Protein AF-A0A1M7HW39-F1 (afdb_monomer_lite)

Structure (mmCIF, N/CA/C/O backbone):
data_AF-A0A1M7HW39-F1
#
_entry.id   AF-A0A1M7HW39-F1
#
loop_
_atom_site.group_PDB
_atom_site.id
_atom_site.type_symbol
_atom_site.label_atom_id
_atom_site.label_alt_id
_atom_site.label_comp_id
_atom_site.label_asym_id
_atom_site.label_entity_id
_atom_site.label_seq_id
_atom_site.pdbx_PDB_ins_code
_atom_site.Cartn_x
_atom_site.Cartn_y
_atom_site.Cartn_z
_atom_site.occupancy
_atom_site.B_iso_or_equiv
_atom_site.auth_seq_id
_atom_site.auth_comp_id
_atom_site.auth_asym_id
_atom_site.auth_atom_id
_atom_site.pdbx_PDB_model_num
ATOM 1 N N . MET A 1 1 ? -8.829 18.997 8.892 1.00 49.97 1 MET A N 1
ATOM 2 C CA . MET A 1 1 ? -9.218 17.692 8.303 1.00 49.97 1 MET A CA 1
ATOM 3 C C . MET A 1 1 ? -9.943 16.889 9.372 1.00 49.97 1 MET A C 1
ATOM 5 O O . MET A 1 1 ? -9.416 16.807 10.474 1.00 49.97 1 MET A O 1
ATOM 9 N N . ASN A 1 2 ? -11.124 16.327 9.093 1.00 53.69 2 ASN A N 1
ATOM 10 C CA . ASN A 1 2 ? -11.825 15.474 10.061 1.00 53.69 2 ASN A CA 1
ATOM 11 C C . ASN A 1 2 ? -10.975 14.226 10.332 1.00 53.69 2 ASN A C 1
ATOM 13 O O . ASN A 1 2 ? -10.872 13.339 9.486 1.00 53.69 2 ASN A O 1
ATOM 17 N N . THR A 1 3 ? -10.356 14.163 11.511 1.00 63.69 3 THR A N 1
ATOM 18 C CA . THR A 1 3 ? -9.536 13.029 11.971 1.00 63.69 3 THR A CA 1
ATOM 19 C C . THR A 1 3 ? -10.312 11.710 11.944 1.00 63.69 3 THR A C 1
ATOM 21 O O . THR A 1 3 ? -9.720 10.645 11.777 1.00 63.69 3 THR A O 1
ATOM 24 N N . ASN A 1 4 ? -11.642 11.778 12.035 1.00 82.88 4 ASN A N 1
ATOM 25 C CA . ASN A 1 4 ? -12.532 10.627 11.963 1.00 82.88 4 ASN A CA 1
ATOM 26 C C . ASN A 1 4 ? -12.541 9.967 10.569 1.00 82.88 4 ASN A C 1
ATOM 28 O O . ASN A 1 4 ? -12.344 8.759 10.461 1.00 82.88 4 ASN A O 1
ATOM 32 N N . THR A 1 5 ? -12.651 10.741 9.484 1.00 86.62 5 THR A N 1
ATOM 33 C CA . THR A 1 5 ? -12.737 10.173 8.126 1.00 86.62 5 THR A CA 1
ATOM 34 C C . THR A 1 5 ? -11.441 9.482 7.700 1.00 86.62 5 THR A C 1
ATOM 36 O O . THR A 1 5 ? -11.475 8.438 7.054 1.00 86.62 5 THR A O 1
ATOM 39 N N . LEU A 1 6 ? -10.280 10.009 8.106 1.00 88.62 6 LEU A N 1
ATOM 40 C CA . LEU A 1 6 ? -8.995 9.355 7.837 1.00 88.62 6 LEU A CA 1
ATOM 41 C C . LEU A 1 6 ? -8.865 8.028 8.599 1.00 88.62 6 LEU A C 1
ATOM 43 O O . LEU A 1 6 ? -8.398 7.039 8.036 1.00 88.62 6 LEU A O 1
ATOM 47 N N . LYS A 1 7 ? -9.312 7.980 9.861 1.00 89.81 7 LYS A N 1
ATOM 48 C CA . LYS A 1 7 ? -9.359 6.731 10.640 1.00 89.81 7 LYS A CA 1
ATOM 49 C C . LYS A 1 7 ? -10.286 5.701 9.991 1.00 89.81 7 LYS A C 1
ATOM 51 O O . LYS A 1 7 ? -9.915 4.534 9.894 1.00 89.81 7 LYS A O 1
ATOM 56 N N . GLN A 1 8 ? -11.451 6.128 9.500 1.00 90.62 8 GLN A N 1
ATOM 57 C CA . GLN A 1 8 ? -12.377 5.263 8.761 1.00 90.62 8 GLN A CA 1
ATOM 58 C C . GLN A 1 8 ? -11.745 4.715 7.478 1.00 90.62 8 GLN A C 1
ATOM 60 O O . GLN A 1 8 ? -11.816 3.513 7.239 1.00 90.62 8 GLN A O 1
ATOM 65 N N . TYR A 1 9 ? -11.063 5.564 6.705 1.00 92.19 9 TYR A N 1
ATOM 66 C CA . TYR A 1 9 ? -10.355 5.153 5.491 1.00 92.19 9 TYR A CA 1
ATOM 67 C C . TYR A 1 9 ? -9.300 4.081 5.786 1.00 92.19 9 TYR A C 1
ATOM 69 O O . TYR A 1 9 ? -9.305 3.010 5.182 1.00 92.19 9 TYR A O 1
ATOM 77 N N . LYS A 1 10 ? -8.449 4.317 6.791 1.00 92.81 10 LYS A N 1
ATOM 78 C CA . LYS A 1 10 ? -7.439 3.349 7.245 1.00 92.81 10 LYS A CA 1
ATOM 79 C C . LYS A 1 10 ? -8.068 2.022 7.677 1.00 92.81 10 LYS A C 1
ATOM 81 O O . LYS A 1 10 ? -7.580 0.957 7.303 1.00 92.81 10 LYS A O 1
ATOM 86 N N . LYS A 1 11 ? -9.165 2.075 8.440 1.00 93.00 11 LYS A N 1
ATOM 87 C CA . LYS A 1 11 ? -9.895 0.881 8.890 1.00 93.00 11 LYS A CA 1
ATOM 88 C C . LYS A 1 11 ? -10.482 0.100 7.710 1.00 93.00 11 LYS A C 1
ATOM 90 O O . LYS A 1 11 ? -10.368 -1.121 7.689 1.00 93.00 11 LYS A O 1
ATOM 95 N N . ALA A 1 12 ? -11.055 0.789 6.724 1.00 93.06 12 ALA A N 1
ATOM 96 C CA . ALA A 1 12 ? -11.610 0.166 5.525 1.00 93.06 12 ALA A CA 1
ATOM 97 C C . ALA A 1 12 ? -10.528 -0.533 4.685 1.00 93.06 12 ALA A C 1
ATOM 99 O O . ALA A 1 12 ? -10.732 -1.663 4.246 1.00 93.06 12 ALA A O 1
ATOM 100 N N . ILE A 1 13 ? -9.352 0.088 4.536 1.00 94.62 13 ILE A N 1
ATOM 101 C CA . ILE A 1 13 ? -8.206 -0.528 3.850 1.00 94.62 13 ILE A CA 1
ATOM 102 C C . ILE A 1 13 ? -7.742 -1.785 4.588 1.00 94.62 13 ILE A C 1
ATOM 104 O O . ILE A 1 13 ? -7.511 -2.802 3.943 1.00 94.62 13 ILE A O 1
ATOM 108 N N . ARG A 1 14 ? -7.633 -1.753 5.924 1.00 93.44 14 ARG A N 1
ATOM 109 C CA . ARG A 1 14 ? -7.257 -2.942 6.713 1.00 93.44 14 ARG A CA 1
ATOM 110 C C . ARG A 1 14 ? -8.269 -4.076 6.568 1.00 93.44 14 ARG A C 1
ATOM 112 O O . ARG A 1 14 ? -7.874 -5.202 6.306 1.00 93.44 14 ARG A O 1
ATOM 119 N N . ALA A 1 15 ? -9.562 -3.771 6.639 1.00 93.38 15 ALA A N 1
ATOM 120 C CA . ALA A 1 15 ? -10.601 -4.775 6.418 1.00 93.38 15 ALA A CA 1
ATOM 121 C C . ALA A 1 15 ? -10.507 -5.394 5.010 1.00 93.38 15 ALA A C 1
ATOM 123 O O . ALA A 1 15 ? -10.664 -6.600 4.844 1.00 93.38 15 ALA A O 1
ATOM 124 N N . LYS A 1 16 ? -10.203 -4.580 3.990 1.00 94.25 16 LYS A N 1
ATOM 125 C CA . LYS A 1 16 ? -9.981 -5.068 2.625 1.00 94.25 16 LYS A CA 1
ATOM 126 C C . LYS A 1 16 ? -8.707 -5.912 2.516 1.00 94.25 16 LYS A C 1
ATOM 128 O O . LYS A 1 16 ? -8.738 -6.956 1.876 1.00 94.25 16 LYS A O 1
ATOM 133 N N . TYR A 1 17 ? -7.624 -5.502 3.174 1.00 94.44 17 TYR A N 1
ATOM 134 C CA . TYR A 1 17 ? -6.380 -6.266 3.269 1.00 94.44 17 TYR A CA 1
ATOM 135 C C . TYR A 1 17 ? -6.609 -7.657 3.867 1.00 94.44 17 TYR A C 1
ATOM 137 O O . TYR A 1 17 ? -6.133 -8.638 3.305 1.00 94.44 17 TYR A O 1
ATOM 145 N N . ASP A 1 18 ? -7.381 -7.760 4.952 1.00 92.12 18 ASP A N 1
ATOM 146 C CA . ASP A 1 18 ? -7.672 -9.044 5.597 1.00 92.12 18 ASP A CA 1
ATOM 147 C C . ASP A 1 18 ? -8.404 -10.026 4.682 1.00 92.12 18 ASP A C 1
ATOM 149 O O . ASP A 1 18 ? -8.210 -11.230 4.803 1.00 92.12 18 ASP A O 1
ATOM 153 N N . ILE A 1 19 ? -9.196 -9.517 3.739 1.00 92.31 19 ILE A N 1
ATOM 154 C CA . ILE A 1 19 ? -9.882 -10.328 2.733 1.00 92.31 19 ILE A CA 1
ATOM 155 C C . ILE A 1 19 ? -8.935 -10.677 1.574 1.00 92.31 19 ILE A C 1
ATOM 157 O O . ILE A 1 19 ? -8.934 -11.804 1.087 1.00 92.31 19 ILE A O 1
ATOM 161 N N . GLU A 1 20 ? -8.141 -9.716 1.094 1.00 91.12 20 GLU A N 1
ATOM 162 C CA . GLU A 1 20 ? -7.274 -9.898 -0.080 1.00 91.12 20 GLU A CA 1
ATOM 163 C C . GLU A 1 20 ? -5.986 -10.675 0.216 1.00 91.12 20 GLU A C 1
ATOM 165 O O . GLU A 1 20 ? -5.422 -11.285 -0.696 1.00 91.12 20 GLU A O 1
ATOM 170 N N . LYS A 1 21 ? -5.540 -10.724 1.479 1.00 90.69 21 LYS A N 1
ATOM 171 C CA . LYS A 1 21 ? -4.356 -11.499 1.880 1.00 90.69 21 LYS A CA 1
ATOM 172 C C . LYS A 1 21 ? -4.502 -13.001 1.633 1.00 90.69 21 LYS A C 1
ATOM 174 O O . LYS A 1 21 ? -3.488 -13.681 1.592 1.00 90.69 21 LYS A O 1
ATOM 179 N N . GLU A 1 22 ? -5.729 -13.488 1.446 1.00 89.50 22 GLU A N 1
ATOM 180 C CA . GLU A 1 22 ? -6.083 -14.890 1.173 1.00 89.50 22 GLU A CA 1
ATOM 181 C C . GLU A 1 22 ? -6.440 -15.152 -0.304 1.00 89.50 22 GLU A C 1
ATOM 183 O O . GLU A 1 22 ? -6.871 -16.244 -0.659 1.00 89.50 22 GLU A O 1
ATOM 188 N N . ARG A 1 23 ? -6.291 -14.148 -1.181 1.00 90.75 23 ARG A N 1
ATOM 189 C CA . ARG A 1 23 ? -6.764 -14.189 -2.576 1.00 90.75 23 ARG A CA 1
ATOM 190 C C . ARG A 1 23 ? -5.610 -14.170 -3.585 1.00 90.75 23 ARG A C 1
ATOM 192 O O . ARG A 1 23 ? -4.584 -14.816 -3.401 1.00 90.75 23 ARG A O 1
ATOM 199 N N . LYS A 1 24 ? -5.781 -13.420 -4.681 1.00 87.06 24 LYS A N 1
ATOM 200 C CA . LYS A 1 24 ? -4.921 -13.394 -5.874 1.00 87.06 24 LYS A CA 1
ATOM 201 C C . LYS A 1 24 ? -3.448 -13.121 -5.566 1.00 87.06 24 LYS A C 1
ATOM 203 O O . LYS A 1 24 ? -2.581 -13.652 -6.248 1.00 87.06 24 LYS A O 1
ATOM 208 N N . TYR A 1 25 ? -3.167 -12.293 -4.561 1.00 89.75 25 TYR A N 1
ATOM 209 C CA . TYR A 1 25 ? -1.807 -11.893 -4.193 1.00 89.75 25 TYR A CA 1
ATOM 210 C C . TYR A 1 25 ? -1.362 -12.482 -2.848 1.00 89.75 25 TYR A C 1
ATOM 212 O O . TYR A 1 25 ? -0.545 -11.870 -2.157 1.00 89.75 25 TYR A O 1
ATOM 220 N N . PHE A 1 26 ? -1.880 -13.662 -2.480 1.00 90.81 26 PHE A N 1
ATOM 221 C CA . PHE A 1 26 ? -1.544 -14.376 -1.242 1.00 90.81 26 PHE A CA 1
ATOM 222 C C . PHE A 1 26 ? -0.033 -14.423 -0.974 1.00 90.81 26 PHE A C 1
ATOM 224 O O . PHE A 1 26 ? 0.419 -14.022 0.100 1.00 90.81 26 PHE A O 1
ATOM 231 N N . ASP A 1 27 ? 0.769 -14.794 -1.976 1.00 91.25 27 ASP A N 1
ATOM 232 C CA . ASP A 1 27 ? 2.228 -14.921 -1.845 1.00 91.25 27 ASP A CA 1
ATOM 233 C C . ASP A 1 27 ? 2.916 -13.629 -1.380 1.00 91.25 27 ASP A C 1
ATOM 235 O O . ASP A 1 27 ? 3.944 -13.660 -0.687 1.00 91.25 27 ASP A O 1
ATOM 239 N N . TYR A 1 28 ? 2.331 -12.480 -1.724 1.00 92.69 28 TYR A N 1
ATOM 240 C CA . TYR A 1 28 ? 2.831 -11.156 -1.374 1.00 92.69 28 TYR A CA 1
ATOM 241 C C . TYR A 1 28 ? 2.218 -10.622 -0.077 1.00 92.69 28 TYR A C 1
ATOM 243 O O . TYR A 1 28 ? 2.933 -10.007 0.716 1.00 92.69 28 TYR A O 1
ATOM 251 N N . LEU A 1 29 ? 0.919 -10.850 0.138 1.00 92.94 29 LEU A N 1
ATOM 252 C CA . LEU A 1 29 ? 0.128 -10.219 1.196 1.00 92.94 29 LEU A CA 1
ATOM 253 C C . LEU A 1 29 ? -0.011 -11.064 2.469 1.00 92.94 29 LEU A C 1
ATOM 255 O O . LEU A 1 29 ? -0.192 -10.485 3.528 1.00 92.94 29 LEU A O 1
ATOM 259 N N . TYR A 1 30 ? 0.115 -12.394 2.430 1.00 91.31 30 TYR A N 1
ATOM 260 C CA . TYR A 1 30 ? -0.012 -13.232 3.635 1.00 91.31 30 TYR A CA 1
ATOM 261 C C . TYR A 1 30 ? 1.088 -12.941 4.670 1.00 91.31 30 TYR A C 1
ATOM 263 O O . TYR A 1 30 ? 0.841 -12.824 5.870 1.00 91.31 30 TYR A O 1
ATOM 271 N N . LYS A 1 31 ? 2.325 -12.782 4.187 1.00 90.56 31 LYS A N 1
ATOM 272 C CA . LYS A 1 31 ? 3.484 -12.336 4.972 1.00 90.56 31 LYS A CA 1
ATOM 273 C C . LYS A 1 31 ? 4.145 -11.173 4.239 1.00 90.56 31 LYS A C 1
ATOM 275 O O . LYS A 1 31 ? 5.121 -11.404 3.509 1.00 90.56 31 LYS A O 1
ATOM 280 N N . PRO A 1 32 ? 3.610 -9.948 4.390 1.00 91.94 32 PRO A N 1
ATOM 281 C CA . PRO A 1 32 ? 4.104 -8.803 3.655 1.00 91.94 32 PRO A CA 1
ATOM 282 C C . PRO A 1 32 ? 5.503 -8.448 4.151 1.00 91.94 32 PRO A C 1
ATOM 284 O O . PRO A 1 32 ? 5.762 -8.338 5.350 1.00 91.94 32 PRO A O 1
ATOM 287 N N . SER A 1 33 ? 6.411 -8.258 3.202 1.00 92.75 33 SER A N 1
ATOM 288 C CA . SER A 1 33 ? 7.740 -7.701 3.435 1.00 92.75 33 SER A CA 1
ATOM 289 C C . SER A 1 33 ? 7.939 -6.510 2.509 1.00 92.75 33 SER A C 1
ATOM 291 O O . SER A 1 33 ? 7.305 -6.429 1.457 1.00 92.75 33 SER A O 1
ATOM 293 N N . ARG A 1 34 ? 8.861 -5.601 2.839 1.00 92.31 34 ARG A N 1
ATOM 294 C CA . ARG A 1 34 ? 9.157 -4.431 1.983 1.00 92.31 34 ARG A CA 1
ATOM 295 C C . ARG A 1 34 ? 9.451 -4.815 0.533 1.00 92.31 34 ARG A C 1
ATOM 297 O O . ARG A 1 34 ? 9.039 -4.115 -0.380 1.00 92.31 34 ARG A O 1
ATOM 304 N N . GLY A 1 35 ? 10.160 -5.931 0.332 1.00 91.50 35 GLY A N 1
ATOM 305 C CA . GLY A 1 35 ? 10.458 -6.460 -1.001 1.00 91.50 35 GLY A CA 1
ATOM 306 C C . GLY A 1 35 ? 9.206 -6.970 -1.709 1.00 91.50 35 GLY A C 1
ATOM 307 O O . GLY A 1 35 ? 8.938 -6.554 -2.828 1.00 91.50 35 GLY A O 1
ATOM 308 N N . LYS A 1 36 ? 8.391 -7.782 -1.023 1.00 93.19 36 LYS A N 1
ATOM 309 C CA . LYS A 1 36 ? 7.141 -8.319 -1.578 1.00 93.19 36 LYS A CA 1
ATOM 310 C C . LYS A 1 36 ? 6.145 -7.219 -1.939 1.00 93.19 36 LYS A C 1
ATOM 312 O O . LYS A 1 36 ? 5.582 -7.250 -3.023 1.00 93.19 36 LYS A O 1
ATOM 317 N N . LEU A 1 37 ? 5.960 -6.227 -1.068 1.00 94.31 37 LEU A N 1
ATOM 318 C CA . LEU A 1 37 ? 5.060 -5.099 -1.333 1.00 94.31 37 LEU A CA 1
ATOM 319 C C . LEU A 1 37 ? 5.547 -4.243 -2.504 1.00 94.31 37 LEU A C 1
ATOM 321 O O . LEU A 1 37 ? 4.739 -3.791 -3.310 1.00 94.31 37 LEU A O 1
ATOM 325 N N . ARG A 1 38 ? 6.865 -4.048 -2.621 1.00 92.81 38 ARG A N 1
ATOM 326 C CA . ARG A 1 38 ? 7.475 -3.374 -3.767 1.00 92.81 38 ARG A CA 1
ATOM 327 C C . ARG A 1 38 ? 7.211 -4.146 -5.062 1.00 92.81 38 ARG A C 1
ATOM 329 O O . ARG A 1 38 ? 6.782 -3.553 -6.044 1.00 92.81 38 ARG A O 1
ATOM 336 N N . ASP A 1 39 ? 7.465 -5.449 -5.069 1.00 91.81 39 ASP A N 1
ATOM 337 C CA . ASP A 1 39 ? 7.314 -6.277 -6.269 1.00 91.81 39 ASP A CA 1
ATOM 338 C C . ASP A 1 39 ? 5.836 -6.395 -6.681 1.00 91.81 39 ASP A C 1
ATOM 340 O O . ASP A 1 39 ? 5.518 -6.295 -7.864 1.00 91.81 39 ASP A O 1
ATOM 344 N N . LEU A 1 40 ? 4.923 -6.486 -5.708 1.00 93.12 40 LEU A N 1
ATOM 345 C CA . LEU A 1 40 ? 3.480 -6.412 -5.939 1.00 93.12 40 LEU A CA 1
ATOM 346 C C . LEU A 1 40 ? 3.057 -5.053 -6.511 1.00 93.12 40 LEU A C 1
ATOM 348 O O . LEU A 1 40 ? 2.261 -5.004 -7.444 1.00 93.12 40 LEU A O 1
ATOM 352 N N . CYS A 1 41 ? 3.594 -3.952 -5.976 1.00 92.69 41 CYS A N 1
ATOM 353 C CA . CYS A 1 41 ? 3.343 -2.615 -6.511 1.00 92.69 41 CYS A CA 1
ATOM 354 C C . CYS A 1 41 ? 3.735 -2.551 -7.991 1.00 92.69 41 CYS A C 1
ATOM 356 O O . CYS A 1 41 ? 2.932 -2.145 -8.820 1.00 92.69 41 CYS A O 1
ATOM 358 N N . TRP A 1 42 ? 4.922 -3.044 -8.344 1.00 91.38 42 TRP A N 1
ATOM 359 C CA . TRP A 1 42 ? 5.351 -3.106 -9.741 1.00 91.38 42 TRP A CA 1
ATOM 360 C C . TRP A 1 42 ? 4.370 -3.893 -10.618 1.00 91.38 42 TRP A C 1
ATOM 362 O O . TRP A 1 42 ? 3.942 -3.390 -11.651 1.00 91.38 42 TRP A O 1
ATOM 372 N N . LEU A 1 43 ? 3.956 -5.081 -10.170 1.00 91.25 43 LEU A N 1
ATOM 373 C CA . LEU A 1 43 ? 3.021 -5.939 -10.901 1.00 91.25 43 LEU A CA 1
ATOM 374 C C . LEU A 1 43 ? 1.656 -5.270 -11.133 1.00 91.25 43 LEU A C 1
ATOM 376 O O . LEU A 1 43 ? 1.055 -5.433 -12.193 1.00 91.25 43 LEU A O 1
ATOM 380 N N . ILE A 1 44 ? 1.145 -4.528 -10.148 1.00 91.50 44 ILE A N 1
ATOM 381 C CA . ILE A 1 44 ? -0.129 -3.806 -10.278 1.00 91.50 44 ILE A CA 1
ATOM 382 C C . ILE A 1 44 ? -0.001 -2.681 -11.309 1.00 91.50 44 ILE A C 1
ATOM 384 O O . ILE A 1 44 ? -0.870 -2.535 -12.162 1.00 91.50 44 ILE A O 1
ATOM 388 N N . PHE A 1 45 ? 1.094 -1.922 -11.268 1.00 90.62 45 PHE A N 1
ATOM 389 C CA . PHE A 1 45 ? 1.317 -0.801 -12.183 1.00 90.62 45 PHE A CA 1
ATOM 390 C C . PHE A 1 45 ? 1.734 -1.228 -13.594 1.00 90.62 45 PHE A C 1
ATOM 392 O O . PHE A 1 45 ? 1.588 -0.450 -14.529 1.00 90.62 45 PHE A O 1
ATOM 399 N N . GLU A 1 46 ? 2.195 -2.463 -13.785 1.00 89.50 46 GLU A N 1
ATOM 400 C CA . GLU A 1 46 ? 2.326 -3.045 -15.125 1.00 89.50 46 GLU A CA 1
ATOM 401 C C . GLU A 1 46 ? 0.961 -3.358 -15.760 1.00 89.50 46 GLU A C 1
ATOM 403 O O . GLU A 1 46 ? 0.833 -3.332 -16.980 1.00 89.50 46 GLU A O 1
ATOM 408 N N . ASN A 1 47 ? -0.075 -3.602 -14.951 1.00 85.56 47 ASN A N 1
ATOM 409 C CA . ASN A 1 47 ? -1.400 -4.024 -15.407 1.00 85.56 47 ASN A CA 1
ATOM 410 C C . ASN A 1 47 ? -2.405 -2.855 -15.456 1.00 85.56 47 ASN A C 1
ATOM 412 O O . ASN A 1 47 ? -3.444 -2.901 -14.801 1.00 85.56 47 ASN A O 1
ATOM 416 N N . ASN A 1 48 ? -2.108 -1.831 -16.265 1.00 78.88 48 ASN A N 1
ATOM 417 C CA . ASN A 1 48 ? -2.971 -0.666 -16.540 1.00 78.88 48 ASN A CA 1
ATOM 418 C C . ASN A 1 48 ? -3.421 0.125 -15.287 1.00 78.88 48 ASN A C 1
ATOM 420 O O . ASN A 1 48 ? -4.586 0.052 -14.885 1.00 78.88 48 ASN A O 1
ATOM 424 N N . PRO A 1 49 ? -2.531 0.931 -14.682 1.00 84.69 49 PRO A N 1
ATOM 425 C CA . PRO A 1 49 ? -2.868 1.775 -13.541 1.00 84.69 49 PRO A CA 1
ATOM 426 C C . PRO A 1 49 ? -3.770 2.938 -13.965 1.00 84.69 49 PRO A C 1
ATOM 428 O O . PRO A 1 49 ? -3.681 3.448 -15.083 1.00 84.69 49 PRO A O 1
ATOM 431 N N . THR A 1 50 ? -4.623 3.410 -13.055 1.00 89.38 50 THR A N 1
ATOM 432 C CA . THR A 1 50 ? -5.379 4.643 -13.306 1.00 89.38 50 THR A CA 1
ATOM 433 C C . THR A 1 50 ? -4.477 5.872 -13.163 1.00 89.38 50 THR A C 1
ATOM 435 O O . THR A 1 50 ? -3.452 5.833 -12.480 1.00 89.38 50 THR A O 1
ATOM 438 N N . GLN A 1 51 ? -4.870 7.003 -13.759 1.00 89.94 51 GLN A N 1
ATOM 439 C CA . GLN A 1 51 ? -4.110 8.255 -13.634 1.00 89.94 51 GLN A CA 1
ATOM 440 C C . GLN A 1 51 ? -3.933 8.688 -12.169 1.00 89.94 51 GLN A C 1
ATOM 442 O O . GLN A 1 51 ? -2.892 9.224 -11.791 1.00 89.94 51 GLN A O 1
ATOM 447 N N . ASP A 1 52 ? -4.933 8.429 -11.327 1.00 90.12 52 ASP A N 1
ATOM 448 C CA . ASP A 1 52 ? -4.840 8.718 -9.900 1.00 90.12 52 ASP A CA 1
ATOM 449 C C . ASP A 1 52 ? -3.841 7.799 -9.189 1.00 90.12 52 ASP A C 1
ATOM 451 O O . ASP A 1 52 ? -3.093 8.262 -8.327 1.00 90.12 52 ASP A O 1
ATOM 455 N N . ASP A 1 53 ? -3.784 6.520 -9.573 1.00 90.25 53 ASP A N 1
ATOM 456 C CA . ASP A 1 53 ? -2.808 5.575 -9.027 1.00 90.25 53 ASP A CA 1
ATOM 457 C C . ASP A 1 53 ? -1.376 5.993 -9.412 1.00 90.25 53 ASP A C 1
ATOM 459 O O . ASP A 1 53 ? -0.480 5.977 -8.566 1.00 90.25 53 ASP A O 1
ATOM 463 N N . LEU A 1 54 ? -1.167 6.459 -10.653 1.00 92.06 54 LEU A N 1
ATOM 464 C CA . LEU A 1 54 ? 0.111 7.021 -11.118 1.00 92.06 54 LEU A CA 1
ATOM 465 C C . LEU A 1 54 ? 0.541 8.246 -10.303 1.00 92.06 54 LEU A C 1
ATOM 467 O O . LEU A 1 54 ? 1.707 8.358 -9.919 1.00 92.06 54 LEU A O 1
ATOM 471 N N . ASN A 1 55 ? -0.398 9.136 -9.977 1.00 91.94 55 ASN A N 1
ATOM 472 C CA . ASN A 1 55 ? -0.115 10.297 -9.134 1.00 91.94 55 ASN A CA 1
ATOM 473 C C . ASN A 1 55 ? 0.317 9.876 -7.718 1.00 91.94 55 ASN A C 1
ATOM 475 O O . ASN A 1 55 ? 1.279 10.422 -7.177 1.00 91.94 55 ASN A O 1
ATOM 479 N N . VAL A 1 56 ? -0.344 8.875 -7.123 1.00 92.38 56 VAL A N 1
ATOM 480 C CA . VAL A 1 56 ? 0.036 8.334 -5.804 1.00 92.38 56 VAL A CA 1
ATOM 481 C C . VAL A 1 56 ? 1.432 7.712 -5.843 1.00 92.38 56 VAL A C 1
ATOM 483 O O . VAL A 1 56 ? 2.242 7.957 -4.946 1.00 92.38 56 VAL A O 1
ATOM 486 N N . PHE A 1 57 ? 1.737 6.949 -6.894 1.00 92.12 57 PHE A N 1
ATOM 487 C CA . PHE A 1 57 ? 3.059 6.359 -7.100 1.00 92.12 57 PHE A CA 1
ATOM 488 C C . PHE A 1 57 ? 4.146 7.434 -7.162 1.00 92.12 57 PHE A C 1
ATOM 490 O O . PHE A 1 57 ? 5.140 7.359 -6.431 1.00 92.12 57 PHE A O 1
ATOM 497 N N . ARG A 1 58 ? 3.923 8.471 -7.979 1.00 92.00 58 ARG A N 1
ATOM 498 C CA . ARG A 1 58 ? 4.845 9.600 -8.123 1.00 92.00 58 ARG A CA 1
ATOM 499 C C . ARG A 1 58 ? 5.060 10.322 -6.799 1.00 92.00 58 ARG A C 1
ATOM 501 O O . ARG A 1 58 ? 6.203 10.616 -6.465 1.00 92.00 58 ARG A O 1
ATOM 508 N N . ASN A 1 59 ? 4.008 10.558 -6.020 1.00 91.12 59 ASN A N 1
ATOM 509 C CA . ASN A 1 59 ? 4.124 11.245 -4.734 1.00 91.12 59 ASN A CA 1
ATOM 510 C C . ASN A 1 59 ? 4.940 10.438 -3.714 1.00 91.12 59 ASN A C 1
ATOM 512 O O . ASN A 1 59 ? 5.841 10.981 -3.077 1.00 91.12 59 ASN A O 1
ATOM 516 N N . LEU A 1 60 ? 4.683 9.130 -3.590 1.00 90.56 60 LEU A N 1
ATOM 517 C CA . LEU A 1 60 ? 5.369 8.291 -2.602 1.00 90.56 60 LEU A CA 1
ATOM 518 C C . LEU A 1 60 ? 6.844 8.040 -2.955 1.00 90.56 60 LEU A C 1
ATOM 520 O O . LEU A 1 60 ? 7.715 8.041 -2.077 1.00 90.56 60 LEU A O 1
ATOM 524 N N . LEU A 1 61 ? 7.120 7.762 -4.231 1.00 89.12 61 LEU A N 1
ATOM 525 C CA . LEU A 1 61 ? 8.435 7.310 -4.695 1.00 89.12 61 LEU A CA 1
ATOM 526 C C . LEU A 1 61 ? 9.284 8.443 -5.274 1.00 89.12 61 LEU A C 1
ATOM 528 O O . LEU A 1 61 ? 10.495 8.264 -5.429 1.00 89.12 61 LEU A O 1
ATOM 532 N N . SER A 1 62 ? 8.662 9.593 -5.552 1.00 87.44 62 SER A N 1
ATOM 533 C CA . SER A 1 62 ? 9.262 10.745 -6.235 1.00 87.44 62 SER A CA 1
ATOM 534 C C . SER A 1 62 ? 9.857 10.360 -7.593 1.00 87.44 62 SER A C 1
ATOM 536 O O . SER A 1 62 ? 10.925 10.830 -7.978 1.00 87.44 62 SER A O 1
ATOM 538 N N . LEU A 1 63 ? 9.186 9.438 -8.287 1.00 86.94 63 LEU A N 1
ATOM 539 C CA . LEU A 1 63 ? 9.595 8.865 -9.564 1.00 86.94 63 LEU A CA 1
ATOM 540 C C . LEU A 1 63 ? 8.366 8.680 -10.446 1.00 86.94 63 LEU A C 1
ATOM 542 O O . LEU A 1 63 ? 7.323 8.242 -9.966 1.00 86.94 63 LEU A O 1
ATOM 546 N N . ASP A 1 64 ? 8.519 8.945 -11.736 1.00 86.06 64 ASP A N 1
ATOM 547 C CA . ASP A 1 64 ? 7.509 8.570 -12.717 1.00 86.06 64 ASP A CA 1
ATOM 548 C C . ASP A 1 64 ? 7.579 7.072 -13.000 1.00 86.06 64 ASP A C 1
ATOM 550 O O . ASP A 1 64 ? 8.670 6.489 -13.063 1.00 86.06 64 ASP A O 1
ATOM 554 N N . PHE A 1 65 ? 6.408 6.451 -13.144 1.00 85.88 65 PHE A N 1
ATOM 555 C CA . PHE A 1 65 ? 6.332 5.049 -13.518 1.00 85.88 65 PHE A CA 1
ATOM 556 C C . PHE A 1 65 ? 6.803 4.896 -14.963 1.00 85.88 65 PHE A C 1
ATOM 558 O O . PHE A 1 65 ? 6.233 5.466 -15.890 1.00 85.88 65 PHE A O 1
ATOM 565 N N . ASP A 1 66 ? 7.884 4.149 -15.131 1.00 85.50 66 ASP A N 1
ATOM 566 C CA . ASP A 1 66 ? 8.530 3.921 -16.412 1.00 85.50 66 ASP A CA 1
ATOM 567 C C . ASP A 1 66 ? 9.098 2.506 -16.396 1.00 85.50 66 ASP A C 1
ATOM 569 O O . ASP A 1 66 ? 9.944 2.173 -15.555 1.00 85.50 66 ASP A O 1
ATOM 573 N N . HIS A 1 67 ? 8.638 1.677 -17.332 1.00 79.56 67 HIS A N 1
ATOM 574 C CA . HIS A 1 67 ? 9.044 0.279 -17.452 1.00 79.56 67 HIS A CA 1
ATOM 575 C C . HIS A 1 67 ? 10.566 0.124 -17.611 1.00 79.56 67 HIS A C 1
ATOM 577 O O . HIS A 1 67 ? 11.138 -0.867 -17.155 1.00 79.56 67 HIS A O 1
ATOM 583 N N . THR A 1 68 ? 11.251 1.126 -18.172 1.00 79.81 68 THR A N 1
ATOM 584 C CA . THR A 1 68 ? 12.710 1.115 -18.362 1.00 79.81 68 THR A CA 1
ATOM 585 C C . THR A 1 68 ? 13.488 1.391 -17.068 1.00 79.81 68 THR A C 1
ATOM 587 O O . THR A 1 68 ? 14.655 1.019 -16.940 1.00 79.81 68 THR A O 1
ATOM 590 N N . LYS A 1 69 ? 12.850 1.993 -16.054 1.00 79.50 69 LYS A N 1
ATOM 591 C CA . LYS A 1 69 ? 13.496 2.455 -14.811 1.00 79.50 69 LYS A CA 1
ATOM 592 C C . LYS A 1 69 ? 13.334 1.486 -13.637 1.00 79.50 69 LYS A C 1
ATOM 594 O O . LYS A 1 69 ? 13.511 1.881 -12.481 1.00 79.50 69 LYS A O 1
ATOM 599 N N . LYS A 1 70 ? 13.090 0.198 -13.907 1.00 79.88 70 LYS A N 1
ATOM 600 C CA . LYS A 1 70 ? 12.916 -0.854 -12.883 1.00 79.88 70 LYS A CA 1
ATOM 601 C C . LYS A 1 70 ? 14.050 -0.902 -11.850 1.00 79.88 70 LYS A C 1
ATOM 603 O O . LYS A 1 70 ? 13.805 -1.164 -10.674 1.00 79.88 70 LYS A O 1
ATOM 608 N N . ASN A 1 71 ? 15.285 -0.596 -12.251 1.00 81.38 71 ASN A N 1
ATOM 609 C CA . ASN A 1 71 ? 16.428 -0.548 -11.332 1.00 81.38 71 ASN A CA 1
ATOM 610 C C . ASN A 1 71 ? 16.298 0.573 -10.287 1.00 81.38 71 ASN A C 1
ATOM 612 O O . ASN A 1 71 ? 16.447 0.305 -9.098 1.00 81.38 71 ASN A O 1
ATOM 616 N N . LYS A 1 72 ? 15.892 1.783 -10.697 1.00 81.12 72 LYS A N 1
ATOM 617 C CA . LYS A 1 72 ? 15.648 2.910 -9.776 1.00 81.12 72 LYS A CA 1
ATOM 618 C C . LYS A 1 72 ? 14.514 2.609 -8.797 1.00 81.12 72 LYS A C 1
ATOM 620 O O . LYS A 1 72 ? 14.532 3.049 -7.652 1.00 81.12 72 LYS A O 1
ATOM 625 N N . PHE A 1 73 ? 13.527 1.830 -9.233 1.00 83.06 73 PHE A N 1
ATOM 626 C CA . PHE A 1 73 ? 12.433 1.391 -8.373 1.00 83.06 73 PHE A CA 1
ATOM 627 C C . PHE A 1 73 ? 12.895 0.404 -7.286 1.00 83.06 73 PHE A C 1
ATOM 629 O O . PHE A 1 73 ? 12.447 0.495 -6.140 1.00 83.06 73 PHE A O 1
ATOM 636 N N . LYS A 1 74 ? 13.844 -0.496 -7.595 1.00 81.50 74 LYS A N 1
ATOM 637 C CA . LYS A 1 74 ? 14.395 -1.449 -6.611 1.00 81.50 74 LYS A CA 1
ATOM 638 C C . LYS A 1 74 ? 15.027 -0.753 -5.402 1.00 81.50 74 LYS A C 1
ATOM 640 O O . LYS A 1 74 ? 14.902 -1.284 -4.296 1.00 81.50 74 LYS A O 1
ATOM 645 N N . GLU A 1 75 ? 15.629 0.418 -5.606 1.00 83.88 75 GLU A N 1
ATOM 646 C CA . GLU A 1 75 ? 16.266 1.243 -4.569 1.00 83.88 75 GLU A CA 1
ATOM 647 C C . GLU A 1 75 ? 15.258 1.857 -3.584 1.00 83.88 75 GLU A C 1
ATOM 649 O O . GLU A 1 75 ? 15.591 2.126 -2.434 1.00 83.88 75 GLU A O 1
ATOM 654 N N . LYS A 1 76 ? 13.989 2.033 -3.975 1.00 83.75 76 LYS A N 1
ATOM 655 C CA . LYS A 1 76 ? 12.962 2.674 -3.132 1.00 83.75 76 LYS A CA 1
ATOM 656 C C . LYS A 1 76 ? 12.299 1.731 -2.119 1.00 83.75 76 LYS A C 1
ATOM 658 O O . LYS A 1 76 ? 11.235 2.047 -1.588 1.00 83.75 76 LYS A O 1
ATOM 663 N N . LYS A 1 77 ? 12.926 0.593 -1.803 1.00 87.06 77 LYS A N 1
ATOM 664 C CA . LYS A 1 77 ? 12.414 -0.422 -0.859 1.00 87.06 77 LYS A CA 1
ATOM 665 C C . LYS A 1 77 ? 12.006 0.174 0.496 1.00 87.06 77 LYS A C 1
ATOM 667 O O . LYS A 1 77 ? 10.999 -0.241 1.068 1.00 87.06 77 LYS A O 1
ATOM 672 N N . ASP A 1 78 ? 12.734 1.171 0.993 1.00 88.12 78 ASP A N 1
ATOM 673 C CA . ASP A 1 78 ? 12.462 1.776 2.303 1.00 88.12 78 ASP A CA 1
ATOM 674 C C . ASP A 1 78 ? 11.146 2.558 2.365 1.00 88.12 78 ASP A C 1
ATOM 676 O O . ASP A 1 78 ? 10.537 2.651 3.432 1.00 88.12 78 ASP A O 1
ATOM 680 N N . LYS A 1 79 ? 10.637 3.040 1.222 1.00 90.19 79 LYS A N 1
ATOM 681 C CA . LYS A 1 79 ? 9.342 3.737 1.142 1.00 90.19 79 LYS A CA 1
ATOM 682 C C . LYS A 1 79 ? 8.153 2.818 1.437 1.00 90.19 79 LYS A C 1
ATOM 684 O O . LYS A 1 79 ? 7.088 3.306 1.803 1.00 90.19 79 LYS A O 1
ATOM 689 N N . PHE A 1 80 ? 8.348 1.500 1.361 1.00 92.38 80 PHE A N 1
ATOM 690 C CA . PHE A 1 80 ? 7.329 0.497 1.678 1.00 92.38 80 PHE A CA 1
ATOM 691 C C . PHE A 1 80 ? 7.312 0.085 3.156 1.00 92.38 80 PHE A C 1
ATOM 693 O O . PHE A 1 80 ? 6.372 -0.584 3.579 1.00 92.38 80 PHE A O 1
ATOM 700 N N . ARG A 1 81 ? 8.295 0.509 3.967 1.00 92.50 81 ARG A N 1
ATOM 701 C CA . ARG A 1 81 ? 8.305 0.262 5.420 1.00 92.50 81 ARG A CA 1
ATOM 702 C C . ARG A 1 81 ? 7.003 0.695 6.119 1.00 92.50 81 ARG A C 1
ATOM 704 O O . ARG A 1 81 ? 6.442 -0.145 6.813 1.00 92.50 81 ARG A O 1
ATOM 711 N N . PRO A 1 82 ? 6.485 1.931 5.944 1.00 93.75 82 PRO A N 1
ATOM 712 C CA . PRO A 1 82 ? 5.243 2.346 6.607 1.00 93.75 82 PRO A CA 1
ATOM 713 C C . PRO A 1 82 ? 4.009 1.552 6.158 1.00 93.75 82 PRO A C 1
ATOM 715 O O . PRO A 1 82 ? 3.037 1.472 6.900 1.00 93.75 82 PRO A O 1
ATOM 718 N N . ILE A 1 83 ? 4.033 0.970 4.957 1.00 94.44 83 ILE A N 1
ATOM 719 C CA . ILE A 1 83 ? 2.936 0.153 4.423 1.00 94.44 83 ILE A CA 1
ATOM 720 C C . ILE A 1 83 ? 2.983 -1.248 5.039 1.00 94.44 83 ILE A C 1
ATOM 722 O O . ILE A 1 83 ? 1.961 -1.773 5.471 1.00 94.44 83 ILE A O 1
ATOM 726 N N . GLU A 1 84 ? 4.182 -1.828 5.135 1.00 94.06 84 GLU A N 1
ATOM 727 C CA . GLU A 1 84 ? 4.416 -3.110 5.802 1.00 94.06 84 GLU A CA 1
ATOM 728 C C . GLU A 1 84 ? 3.913 -3.080 7.248 1.00 94.06 84 GLU A C 1
ATOM 730 O O . GLU A 1 84 ? 3.083 -3.901 7.637 1.00 94.06 84 GLU A O 1
ATOM 735 N N . THR A 1 85 ? 4.383 -2.113 8.036 1.00 93.81 85 THR A N 1
ATOM 736 C CA . THR A 1 85 ? 4.013 -1.995 9.451 1.00 93.81 85 THR A CA 1
ATOM 737 C C . THR A 1 85 ? 2.538 -1.624 9.628 1.00 93.81 85 THR A C 1
ATOM 739 O O . THR A 1 85 ? 1.921 -1.997 10.624 1.00 93.81 85 THR A O 1
ATOM 742 N N . PHE A 1 86 ? 1.933 -0.939 8.650 1.00 94.62 86 PHE A N 1
ATOM 743 C CA . PHE A 1 86 ? 0.498 -0.665 8.633 1.00 94.62 86 PHE A CA 1
ATOM 744 C C . PHE A 1 86 ? -0.351 -1.925 8.441 1.00 94.62 86 PHE A C 1
ATOM 746 O O . PHE A 1 86 ? -1.334 -2.093 9.169 1.00 94.62 86 PHE A O 1
ATOM 753 N N . PHE A 1 87 ? 0.028 -2.800 7.504 1.00 93.06 87 PHE A N 1
ATOM 754 C CA . PHE A 1 87 ? -0.655 -4.073 7.252 1.00 93.06 87 PHE A CA 1
ATOM 755 C C . PHE A 1 87 ? -0.472 -5.079 8.387 1.00 93.06 87 PHE A C 1
ATOM 757 O O . PHE A 1 87 ? -1.405 -5.804 8.712 1.00 93.06 87 PHE A O 1
ATOM 764 N N . LYS A 1 88 ? 0.690 -5.077 9.048 1.00 91.19 88 LYS A N 1
ATOM 765 C CA . LYS A 1 88 ? 0.917 -5.882 10.259 1.00 91.19 88 LYS A CA 1
ATOM 766 C C . LYS A 1 88 ? 0.204 -5.337 11.501 1.00 91.19 88 LYS A C 1
ATOM 768 O O . LYS A 1 88 ? 0.167 -6.007 12.523 1.00 91.19 88 LYS A O 1
ATOM 773 N N . GLY A 1 89 ? -0.343 -4.122 11.434 1.00 90.00 89 GLY A N 1
ATOM 774 C CA . GLY A 1 89 ? -1.006 -3.475 12.567 1.00 90.00 89 GLY A CA 1
ATOM 775 C C . GLY A 1 89 ? -0.054 -2.894 13.618 1.00 90.00 89 GLY A C 1
ATOM 776 O O . GLY A 1 89 ? -0.530 -2.366 14.616 1.00 90.00 89 GLY A O 1
ATOM 777 N N . GLU A 1 90 ? 1.259 -2.933 13.383 1.00 90.19 90 GLU A N 1
ATOM 778 C CA . GLU A 1 90 ? 2.297 -2.455 14.308 1.00 90.19 90 GLU A CA 1
ATOM 779 C C . GLU A 1 90 ?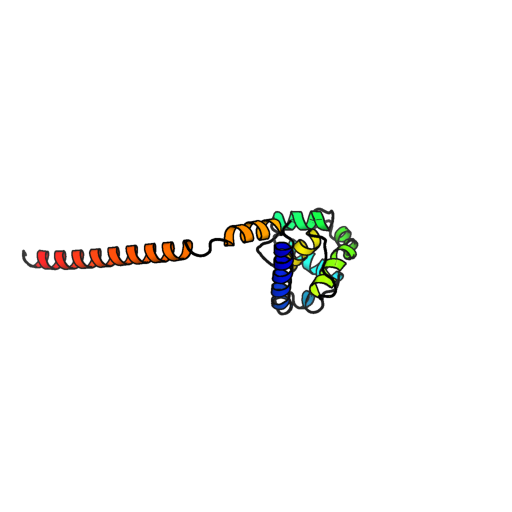 2.285 -0.930 14.458 1.00 90.19 90 GLU A C 1
ATOM 781 O O . GLU A 1 90 ? 2.518 -0.395 15.538 1.00 90.19 90 GLU A O 1
ATOM 786 N N . THR A 1 91 ? 2.019 -0.211 13.364 1.00 90.56 91 THR A N 1
ATOM 787 C CA . THR A 1 91 ? 2.035 1.258 13.353 1.00 90.56 91 THR A CA 1
ATOM 788 C C . THR A 1 91 ? 0.838 1.830 12.615 1.00 90.56 91 THR A C 1
ATOM 790 O O . THR A 1 91 ? 0.323 1.216 11.676 1.00 90.56 91 THR A O 1
ATOM 793 N N . ASP A 1 92 ? 0.460 3.056 12.971 1.00 87.88 92 ASP A N 1
ATOM 794 C CA . ASP A 1 92 ? -0.486 3.853 12.199 1.00 87.88 92 ASP A CA 1
ATOM 795 C C . ASP A 1 92 ? 0.243 4.989 11.452 1.00 87.88 92 ASP A C 1
ATOM 797 O O . ASP A 1 92 ? 0.623 5.982 12.074 1.00 87.88 92 ASP A O 1
ATOM 801 N N . PRO A 1 93 ? 0.493 4.870 10.133 1.00 87.44 93 PRO A N 1
ATOM 802 C CA . PRO A 1 93 ? 1.250 5.871 9.398 1.00 87.44 93 PRO A CA 1
ATOM 803 C C . PRO A 1 93 ? 0.468 7.186 9.294 1.00 87.44 93 PRO A C 1
ATOM 805 O O . PRO A 1 93 ? -0.722 7.205 8.976 1.00 87.44 93 PRO A O 1
ATOM 808 N N . SER A 1 94 ? 1.153 8.308 9.507 1.00 86.94 94 SER A N 1
ATOM 809 C CA . SER A 1 94 ? 0.596 9.651 9.265 1.00 86.94 94 SER A CA 1
ATOM 810 C C . SER A 1 94 ? 0.713 10.086 7.800 1.00 86.94 94 SER A C 1
ATOM 812 O O . SER A 1 94 ? 0.034 11.017 7.378 1.00 86.94 94 SER A O 1
ATOM 814 N N . ASN A 1 95 ? 1.565 9.417 7.015 1.00 89.81 95 ASN A N 1
ATOM 815 C CA . ASN A 1 95 ? 1.790 9.743 5.611 1.00 89.81 95 ASN A CA 1
ATOM 816 C C . ASN A 1 95 ? 0.604 9.277 4.745 1.00 89.81 95 ASN A C 1
ATOM 818 O O . ASN A 1 95 ? 0.384 8.077 4.576 1.00 89.81 95 ASN A O 1
ATOM 822 N N . ILE A 1 96 ? -0.127 10.238 4.174 1.00 90.94 96 ILE A N 1
ATOM 823 C CA . ILE A 1 96 ? -1.292 10.001 3.312 1.00 90.94 96 ILE A CA 1
ATOM 824 C C . ILE A 1 96 ? -0.911 9.239 2.039 1.00 90.94 96 ILE A C 1
ATOM 826 O O . ILE A 1 96 ? -1.659 8.354 1.627 1.00 90.94 96 ILE A O 1
ATOM 830 N N . ASP A 1 97 ? 0.254 9.512 1.450 1.00 91.38 97 ASP A N 1
ATOM 831 C CA . ASP A 1 97 ? 0.712 8.828 0.237 1.00 91.38 97 ASP A CA 1
ATOM 832 C C . ASP A 1 97 ? 0.970 7.345 0.504 1.00 91.38 97 ASP A C 1
ATOM 834 O O . ASP A 1 9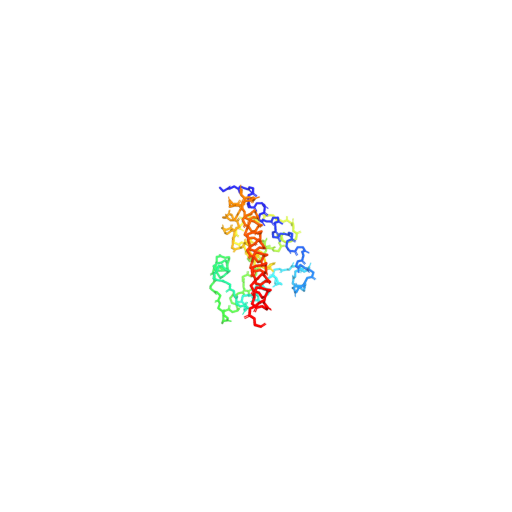7 ? 0.575 6.495 -0.289 1.00 91.38 97 ASP A O 1
ATOM 838 N N . ALA A 1 98 ? 1.538 7.007 1.667 1.00 92.81 98 ALA A N 1
ATOM 839 C CA . ALA A 1 98 ? 1.723 5.613 2.071 1.00 92.81 98 ALA A CA 1
ATOM 840 C C . ALA A 1 98 ? 0.378 4.893 2.281 1.00 92.81 98 ALA A C 1
ATOM 842 O O . ALA A 1 98 ? 0.229 3.739 1.884 1.00 92.81 98 ALA A O 1
ATOM 843 N N . ILE A 1 99 ? -0.621 5.573 2.857 1.00 94.12 99 ILE A N 1
ATOM 844 C CA . ILE A 1 99 ? -1.970 5.011 3.047 1.00 94.12 99 ILE A CA 1
ATOM 845 C C . ILE A 1 99 ? -2.674 4.822 1.697 1.00 94.12 99 ILE A C 1
ATOM 847 O O . ILE A 1 99 ? -3.288 3.784 1.460 1.00 94.12 99 ILE A O 1
ATOM 851 N N . ASN A 1 100 ? -2.578 5.798 0.793 1.00 94.38 100 ASN A N 1
ATOM 852 C CA . ASN A 1 100 ? -3.127 5.677 -0.556 1.00 94.38 100 ASN A CA 1
ATOM 853 C C . ASN A 1 100 ? -2.448 4.546 -1.328 1.00 94.38 100 ASN A C 1
ATOM 855 O O . ASN A 1 100 ? -3.124 3.781 -2.010 1.00 94.38 100 ASN A O 1
ATOM 859 N N . MET A 1 101 ? -1.135 4.385 -1.168 1.00 94.62 101 MET A N 1
ATOM 860 C CA . MET A 1 101 ? -0.417 3.273 -1.773 1.00 94.62 101 MET A CA 1
ATOM 861 C C . MET A 1 101 ? -0.894 1.930 -1.210 1.00 94.62 101 MET A C 1
ATOM 863 O O . MET A 1 101 ? -1.122 0.992 -1.968 1.00 94.62 101 MET A O 1
ATOM 867 N N . ALA A 1 102 ? -1.124 1.846 0.104 1.00 94.62 102 ALA A N 1
ATOM 868 C CA . ALA A 1 102 ? -1.710 0.666 0.734 1.00 94.62 102 ALA A CA 1
ATOM 869 C C . ALA A 1 102 ? -3.092 0.328 0.145 1.00 94.62 102 ALA A C 1
ATOM 871 O O . ALA A 1 102 ? -3.371 -0.840 -0.107 1.00 94.62 102 ALA A O 1
ATOM 872 N N . ALA A 1 103 ? -3.926 1.339 -0.128 1.00 95.00 103 ALA A N 1
ATOM 873 C CA . ALA A 1 103 ? -5.230 1.158 -0.765 1.00 95.00 103 ALA A CA 1
ATOM 874 C C . ALA A 1 103 ? -5.123 0.548 -2.173 1.00 95.00 103 ALA A C 1
ATOM 876 O O . ALA A 1 103 ? -5.934 -0.304 -2.526 1.00 95.00 103 ALA A O 1
ATOM 877 N N . ILE A 1 104 ? -4.117 0.944 -2.960 1.00 94.12 104 ILE A N 1
ATOM 878 C CA . ILE A 1 104 ? -3.866 0.388 -4.300 1.00 94.12 104 ILE A CA 1
ATOM 879 C C . ILE A 1 104 ? -3.443 -1.083 -4.208 1.00 94.12 104 ILE A C 1
ATOM 881 O O . ILE A 1 104 ? -3.973 -1.914 -4.938 1.00 94.12 104 ILE A O 1
ATOM 885 N N . LEU A 1 105 ? -2.542 -1.424 -3.277 1.00 93.12 105 LEU A N 1
ATOM 886 C CA . LEU A 1 105 ? -2.033 -2.796 -3.116 1.00 93.12 105 LEU A CA 1
ATOM 887 C C . LEU A 1 105 ? -3.122 -3.824 -2.773 1.00 93.12 105 LEU A C 1
ATOM 889 O O . LEU A 1 105 ? -2.960 -5.003 -3.075 1.00 93.12 105 LEU A O 1
ATOM 893 N N . VAL A 1 106 ? -4.216 -3.383 -2.148 1.00 93.00 106 VAL A N 1
ATOM 894 C CA . VAL A 1 106 ? -5.366 -4.231 -1.777 1.00 93.00 106 VAL A CA 1
ATOM 895 C C . VAL A 1 106 ? -6.589 -3.994 -2.664 1.00 93.00 106 VAL A C 1
ATOM 897 O O . VAL A 1 106 ? -7.699 -4.406 -2.330 1.00 93.00 106 VAL A O 1
ATOM 900 N N . ASP A 1 107 ? -6.402 -3.276 -3.771 1.00 91.19 107 ASP A N 1
ATOM 901 C CA . ASP A 1 107 ? -7.446 -2.914 -4.725 1.00 91.19 107 ASP A CA 1
ATOM 902 C C . ASP A 1 107 ? -8.705 -2.282 -4.082 1.00 91.19 107 ASP A C 1
ATOM 904 O O . ASP A 1 107 ? -9.861 -2.519 -4.451 1.00 91.19 107 ASP A O 1
ATOM 908 N N . PHE A 1 108 ? -8.496 -1.412 -3.094 1.00 91.88 108 PHE A N 1
ATOM 909 C CA . PHE A 1 108 ? -9.570 -0.656 -2.460 1.00 91.88 108 PHE A CA 1
ATOM 910 C C . PHE A 1 108 ? -9.997 0.519 -3.346 1.00 91.88 108 PHE A C 1
ATOM 912 O O . PHE A 1 108 ? -9.257 1.485 -3.501 1.00 91.88 108 PHE A O 1
ATOM 919 N N . HIS A 1 109 ? -11.156 0.416 -3.995 1.00 86.38 109 HIS A N 1
ATOM 920 C CA . HIS A 1 109 ? -11.572 1.314 -5.083 1.00 86.38 109 HIS A CA 1
ATOM 921 C C . HIS A 1 109 ? -11.872 2.781 -4.726 1.00 86.38 109 HIS A C 1
ATOM 923 O O . HIS A 1 109 ? -11.648 3.625 -5.597 1.00 86.38 109 HIS A O 1
ATOM 929 N N . PRO A 1 110 ? -12.344 3.166 -3.521 1.00 85.56 110 PRO A N 1
ATOM 930 C CA . PRO A 1 110 ? -12.520 4.581 -3.201 1.00 85.56 110 PRO A CA 1
ATOM 931 C C . PRO A 1 110 ? -11.159 5.198 -2.828 1.00 85.56 110 PRO A C 1
ATOM 933 O O . PRO A 1 110 ? -10.929 5.621 -1.700 1.00 85.56 110 PRO A O 1
ATOM 936 N N . ARG A 1 111 ? -10.246 5.217 -3.805 1.00 86.00 111 ARG A N 1
ATOM 937 C CA . ARG A 1 111 ? -8.867 5.709 -3.744 1.00 86.00 111 ARG A CA 1
ATOM 938 C C . ARG A 1 111 ? -8.649 6.785 -4.816 1.00 86.00 111 ARG A C 1
ATOM 940 O O . ARG A 1 111 ? -9.236 6.684 -5.897 1.00 86.00 111 ARG A O 1
ATOM 947 N N . PRO A 1 112 ? -7.816 7.808 -4.561 1.00 89.12 112 PRO A N 1
ATOM 948 C CA . PRO A 1 112 ? -7.113 8.132 -3.310 1.00 89.12 112 PRO A CA 1
ATOM 949 C C . PRO A 1 112 ? -8.047 8.746 -2.246 1.00 89.12 112 PRO A C 1
ATOM 951 O O . PRO A 1 112 ? -9.221 8.998 -2.515 1.00 89.12 112 PRO A O 1
ATOM 954 N N . PHE A 1 113 ? -7.525 9.040 -1.045 1.00 87.75 113 PHE A N 1
ATOM 955 C CA . PHE A 1 113 ? -8.289 9.553 0.110 1.00 87.75 113 PHE A CA 1
ATOM 956 C C . PHE A 1 113 ? -9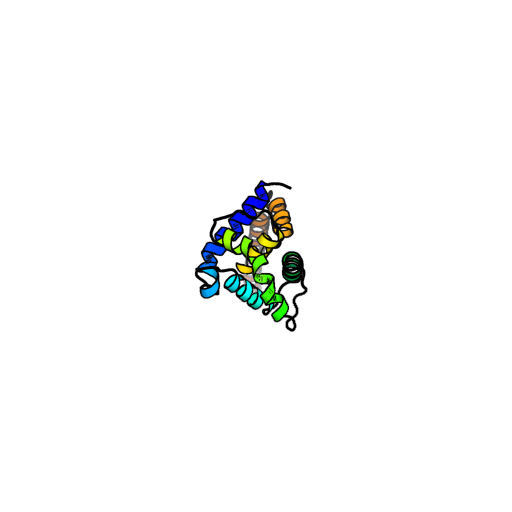.239 10.717 -0.214 1.00 87.75 113 PHE A C 1
ATOM 958 O O . PHE A 1 113 ? -10.321 10.795 0.362 1.00 87.75 113 PHE A O 1
ATOM 965 N N . LYS A 1 114 ? -8.880 11.603 -1.154 1.00 87.94 114 LYS A N 1
ATOM 966 C CA . LYS A 1 114 ? -9.756 12.696 -1.604 1.00 87.94 114 LYS A CA 1
ATOM 967 C C . LYS A 1 114 ? -11.117 12.179 -2.097 1.00 87.94 114 LYS A C 1
ATOM 969 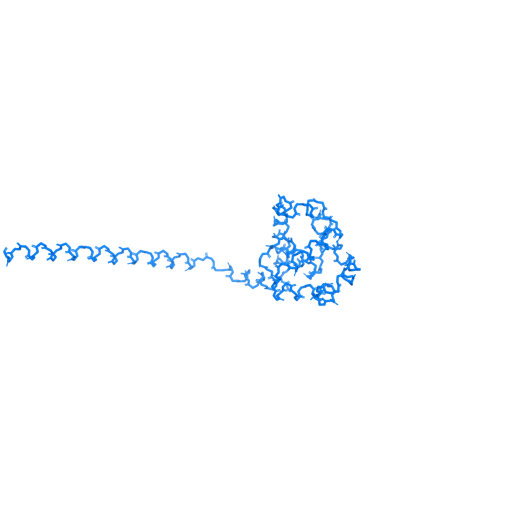O O . LYS A 1 114 ? -12.141 12.696 -1.660 1.00 87.94 114 LYS A O 1
ATOM 974 N N . LYS A 1 115 ? -11.135 11.116 -2.911 1.00 87.88 115 LYS A N 1
ATOM 975 C CA . LYS A 1 115 ? -12.377 10.489 -3.397 1.00 87.88 115 LYS A CA 1
ATOM 976 C C . LYS A 1 115 ? -13.167 9.841 -2.264 1.00 87.88 115 LYS A C 1
ATOM 978 O O . LYS A 1 115 ? -14.382 9.987 -2.199 1.00 87.88 115 LYS A O 1
ATOM 983 N N . PHE A 1 116 ? -12.484 9.164 -1.339 1.00 86.81 116 PHE A N 1
ATOM 984 C CA . PHE A 1 116 ? -13.131 8.605 -0.147 1.00 86.81 116 PHE A CA 1
ATOM 985 C C . PHE A 1 116 ? -13.804 9.697 0.694 1.00 86.81 116 PHE A C 1
ATOM 987 O O . PHE A 1 116 ? -14.943 9.547 1.126 1.00 86.81 116 PHE A O 1
ATOM 994 N N . TYR A 1 117 ? -13.110 10.816 0.894 1.00 86.50 117 TYR A N 1
ATOM 995 C CA . TYR A 1 117 ? -13.613 11.951 1.656 1.00 86.50 117 TYR A CA 1
ATOM 996 C C . TYR A 1 117 ? -14.839 12.596 0.989 1.00 86.50 117 TYR A C 1
ATOM 998 O O . TYR A 1 117 ? -15.837 12.853 1.661 1.00 86.50 117 TYR A O 1
ATOM 1006 N N . GLU A 1 118 ? -14.808 12.804 -0.328 1.00 86.62 118 GLU A N 1
ATOM 1007 C CA . GLU A 1 118 ? -15.949 13.318 -1.102 1.00 86.62 118 GLU A CA 1
ATOM 1008 C C . GLU A 1 118 ? -17.164 12.378 -1.051 1.00 86.62 118 GLU A C 1
ATOM 1010 O O . GLU A 1 118 ? -18.290 12.829 -0.818 1.00 86.62 118 GLU A O 1
ATOM 1015 N N . ASN A 1 119 ? -16.941 11.068 -1.164 1.00 81.81 119 ASN A N 1
ATOM 1016 C CA . ASN A 1 119 ? -18.002 10.072 -1.023 1.00 81.81 119 ASN A CA 1
ATOM 1017 C C . ASN A 1 119 ? -18.596 10.087 0.394 1.00 81.81 119 ASN A C 1
ATOM 1019 O O . ASN A 1 119 ? -19.814 10.136 0.541 1.00 81.81 119 ASN A O 1
ATOM 1023 N N . SER A 1 120 ? -17.755 10.164 1.433 1.00 77.25 120 SER A N 1
ATOM 1024 C CA . SER A 1 120 ? -18.216 10.197 2.830 1.00 77.25 120 SER A CA 1
ATOM 1025 C C . SER A 1 120 ? -19.092 11.413 3.162 1.00 77.25 120 SER A C 1
ATOM 1027 O O . SER A 1 120 ? -20.008 11.300 3.967 1.00 77.25 120 SER A O 1
ATOM 1029 N N . LYS A 1 121 ? -18.870 12.563 2.507 1.00 69.94 121 LYS A N 1
ATOM 1030 C CA . LYS A 1 121 ? -19.742 13.747 2.626 1.00 69.94 121 LYS A CA 1
ATOM 1031 C C . LYS A 1 121 ? -21.086 13.578 1.928 1.00 69.94 121 LYS A C 1
ATOM 1033 O O . LYS A 1 121 ? -22.078 14.174 2.332 1.00 69.94 121 LYS A O 1
ATOM 1038 N N . THR A 1 122 ? -21.105 12.814 0.844 1.00 61.97 122 THR A N 1
ATOM 1039 C CA . THR A 1 122 ? -22.305 12.621 0.025 1.00 61.97 122 THR A CA 1
ATOM 1040 C C . THR A 1 122 ? -23.223 11.549 0.632 1.00 61.97 122 THR A C 1
ATOM 1042 O O . THR A 1 122 ? -24.436 11.582 0.423 1.00 61.97 122 THR A O 1
ATOM 1045 N N . GLU A 1 123 ? -22.674 10.642 1.448 1.00 53.69 123 GLU A N 1
ATOM 1046 C CA . GLU A 1 123 ? -23.411 9.581 2.149 1.00 53.69 123 GLU A CA 1
ATOM 1047 C C . GLU A 1 123 ? -24.225 10.043 3.373 1.00 53.69 123 GLU A C 1
ATOM 1049 O O . GLU A 1 123 ? -25.005 9.255 3.901 1.00 53.69 123 GLU A O 1
ATOM 1054 N N . GLU A 1 124 ? -24.215 11.332 3.742 1.00 49.19 124 GLU A N 1
ATOM 1055 C CA . GLU A 1 124 ? -25.218 11.904 4.667 1.00 49.19 124 GLU A CA 1
ATOM 1056 C C . GLU A 1 124 ? -26.650 11.957 4.073 1.00 49.19 124 GLU A C 1
ATOM 1058 O O . GLU A 1 124 ? -27.575 12.475 4.699 1.00 49.19 124 GLU A O 1
ATOM 1063 N N . LYS A 1 125 ? -26.896 11.398 2.876 1.00 47.12 125 LYS A N 1
ATOM 1064 C CA . LYS A 1 125 ? -28.256 11.225 2.327 1.00 47.12 125 LYS A CA 1
ATOM 1065 C C . LYS A 1 125 ? -28.507 9.835 1.723 1.00 47.12 125 LYS A C 1
ATOM 1067 O O . LYS A 1 125 ? -28.653 9.728 0.501 1.00 47.12 125 LYS A O 1
ATOM 1072 N N . PRO A 1 126 ? -28.692 8.769 2.521 1.00 45.66 126 PRO A N 1
ATOM 1073 C CA . PRO A 1 126 ? -29.065 7.468 1.993 1.00 45.66 126 PRO A CA 1
ATOM 1074 C C . PRO A 1 126 ? -30.575 7.221 2.155 1.00 45.66 126 PRO A C 1
ATOM 1076 O O . PRO A 1 126 ? -30.963 6.394 2.963 1.00 45.66 126 PRO A O 1
ATOM 1079 N N . VAL A 1 127 ? -31.457 7.904 1.402 1.00 49.16 127 VAL A N 1
ATOM 1080 C CA . VAL A 1 127 ? -32.873 7.444 1.281 1.00 49.16 127 VAL A CA 1
ATOM 1081 C C . VAL A 1 127 ? -33.493 7.681 -0.107 1.00 49.16 127 VAL A C 1
ATOM 1083 O O . VAL A 1 127 ? -34.174 6.814 -0.647 1.00 49.16 127 VAL A O 1
ATOM 1086 N N . LYS A 1 128 ? -33.220 8.802 -0.787 1.00 48.62 128 LYS A N 1
ATOM 1087 C CA . LYS A 1 128 ? -34.039 9.197 -1.959 1.00 48.62 128 LYS A CA 1
ATOM 1088 C C . LYS A 1 128 ? -33.779 8.443 -3.276 1.00 48.62 128 LYS A C 1
ATOM 1090 O O . LYS A 1 128 ? -34.500 8.674 -4.248 1.00 48.62 128 LYS A O 1
ATOM 1095 N N . ARG A 1 129 ? -32.763 7.572 -3.370 1.00 44.38 129 ARG A N 1
ATOM 1096 C CA . ARG A 1 129 ? -32.445 6.864 -4.633 1.00 44.38 129 ARG A CA 1
ATOM 1097 C C . ARG A 1 129 ? -33.178 5.529 -4.795 1.00 44.38 129 ARG A C 1
ATOM 1099 O O . ARG A 1 129 ? -33.512 5.179 -5.923 1.00 44.38 129 ARG A O 1
ATOM 1106 N N . ILE A 1 130 ? -33.497 4.834 -3.702 1.00 51.19 130 ILE A N 1
ATOM 1107 C CA . ILE A 1 130 ? -34.204 3.542 -3.766 1.00 51.19 130 ILE A CA 1
ATOM 1108 C C . ILE A 1 130 ? -35.710 3.756 -4.005 1.00 51.19 130 ILE A C 1
ATOM 1110 O O . ILE A 1 130 ? -36.313 3.027 -4.790 1.00 51.19 130 ILE A O 1
ATOM 1114 N N . GLU A 1 131 ? -36.307 4.811 -3.439 1.00 52.03 131 GLU A N 1
ATOM 1115 C CA . GLU A 1 131 ? -37.720 5.156 -3.677 1.00 52.03 131 GLU A CA 1
ATOM 1116 C C . GLU A 1 131 ? -37.993 5.540 -5.136 1.00 52.03 131 GLU A C 1
ATOM 1118 O O . GLU A 1 131 ? -38.985 5.103 -5.717 1.00 52.03 131 GLU A O 1
ATOM 1123 N N . LYS A 1 132 ? -37.079 6.282 -5.780 1.00 51.59 132 LYS A N 1
ATOM 1124 C CA . LYS A 1 132 ? -37.223 6.630 -7.203 1.00 51.59 132 LYS A CA 1
ATOM 1125 C C . LYS A 1 132 ? -37.138 5.403 -8.113 1.00 51.59 132 LYS A C 1
ATOM 1127 O O . LYS A 1 132 ? -37.870 5.339 -9.094 1.00 51.59 132 LYS A O 1
ATOM 1132 N N . ALA A 1 133 ? -36.302 4.416 -7.786 1.00 52.00 133 ALA A N 1
ATOM 1133 C CA . ALA A 1 133 ? -36.226 3.176 -8.557 1.00 52.00 133 ALA A CA 1
ATOM 1134 C C . ALA A 1 133 ? -37.496 2.315 -8.398 1.00 52.00 133 ALA A C 1
ATOM 1136 O O . ALA A 1 133 ? -37.995 1.787 -9.392 1.00 52.00 133 ALA A O 1
ATOM 1137 N N . LYS A 1 134 ? -38.069 2.240 -7.186 1.00 56.69 134 LYS A N 1
ATOM 1138 C CA . LYS A 1 134 ? -39.343 1.537 -6.937 1.00 56.69 134 LYS A CA 1
ATOM 1139 C C . LYS A 1 134 ? -40.536 2.229 -7.614 1.00 56.69 134 LYS A C 1
ATOM 1141 O O . LYS A 1 134 ? -41.295 1.564 -8.312 1.00 56.69 134 LYS A O 1
ATOM 1146 N N . ALA A 1 135 ? -40.637 3.557 -7.528 1.00 57.38 135 ALA A N 1
ATOM 1147 C CA . ALA A 1 135 ? -41.717 4.323 -8.162 1.00 57.38 135 ALA A CA 1
ATOM 1148 C C . ALA A 1 135 ? -41.694 4.253 -9.705 1.00 57.38 135 ALA A C 1
ATOM 1150 O O . ALA A 1 135 ? -42.742 4.261 -10.352 1.00 57.38 135 ALA A O 1
ATOM 1151 N N . VAL A 1 136 ? -40.507 4.155 -10.319 1.00 59.44 136 VAL A N 1
ATOM 1152 C CA . VAL A 1 136 ? -40.376 3.966 -11.777 1.00 59.44 136 VAL A CA 1
ATOM 1153 C C . VAL A 1 136 ? -40.761 2.542 -12.196 1.00 59.44 136 VAL A C 1
ATOM 1155 O O . VAL A 1 136 ? -41.324 2.353 -13.278 1.00 59.44 136 VAL A O 1
ATOM 1158 N N . PHE A 1 137 ? -40.504 1.540 -11.352 1.00 57.28 137 PHE A N 1
ATOM 1159 C CA . PHE A 1 137 ? -40.867 0.152 -11.638 1.00 57.28 137 PHE A CA 1
ATOM 1160 C C . PHE A 1 137 ? -42.384 -0.088 -11.538 1.00 57.28 137 PHE A C 1
ATOM 1162 O O . PHE A 1 137 ? -42.952 -0.777 -12.387 1.00 57.28 137 PHE A O 1
ATOM 1169 N N . GLU A 1 138 ? -43.069 0.540 -10.576 1.00 58.88 138 GLU A N 1
ATOM 1170 C CA . GLU A 1 138 ? -44.531 0.440 -10.446 1.00 58.88 138 GLU A CA 1
ATOM 1171 C C . GLU A 1 138 ? -45.280 1.110 -11.607 1.00 58.88 138 GLU A C 1
ATOM 1173 O O . GLU A 1 138 ? -46.200 0.508 -12.167 1.00 58.88 138 GLU A O 1
ATOM 1178 N N . LYS A 1 139 ? -44.838 2.292 -12.064 1.00 57.97 139 LYS A N 1
ATOM 1179 C CA . LYS A 1 139 ? -45.455 2.968 -13.223 1.00 57.97 139 LYS A CA 1
ATOM 1180 C C . LYS A 1 139 ? -45.339 2.157 -14.518 1.00 57.97 139 LYS A C 1
ATOM 1182 O O . LYS A 1 139 ? -46.309 2.058 -15.266 1.00 57.97 139 LYS A O 1
ATOM 1187 N N . LYS A 1 140 ? -44.198 1.496 -14.758 1.00 55.81 140 LYS A N 1
ATOM 1188 C CA . LYS A 1 140 ? -44.018 0.633 -15.943 1.00 55.81 140 LYS A CA 1
ATOM 1189 C C . LYS A 1 140 ? -44.888 -0.627 -15.918 1.00 55.81 140 LYS A C 1
ATOM 1191 O O . LYS A 1 140 ? -45.284 -1.110 -16.981 1.00 55.81 140 LYS A O 1
ATOM 1196 N N . ASN A 1 141 ? -45.199 -1.161 -14.737 1.00 55.56 141 ASN A N 1
ATOM 1197 C CA . ASN A 1 141 ? -46.072 -2.330 -14.615 1.00 55.56 141 ASN A CA 1
ATOM 1198 C C . ASN A 1 141 ? -47.563 -1.976 -14.751 1.00 55.56 141 ASN A C 1
ATOM 1200 O O . ASN A 1 141 ? -48.322 -2.789 -15.282 1.00 55.56 141 ASN A O 1
ATOM 1204 N N . ALA A 1 142 ? -47.976 -0.767 -14.356 1.00 56.16 142 ALA A N 1
ATOM 1205 C CA . ALA A 1 142 ? -49.337 -0.275 -14.578 1.00 56.16 142 ALA A CA 1
ATOM 1206 C C . ALA A 1 142 ? -49.638 -0.056 -16.076 1.00 56.16 142 ALA A C 1
ATOM 1208 O O . ALA A 1 142 ? -50.634 -0.569 -16.587 1.00 56.16 142 ALA A O 1
ATOM 1209 N N . GLU A 1 143 ? -48.727 0.586 -16.819 1.00 55.34 143 GLU A N 1
ATOM 1210 C CA . GLU A 1 143 ? -48.904 0.837 -18.262 1.00 55.34 143 GLU A CA 1
ATOM 1211 C C . GLU A 1 143 ? -48.901 -0.447 -19.110 1.00 55.34 143 GLU A C 1
ATOM 1213 O O . GLU A 1 143 ? -49.574 -0.521 -20.144 1.00 55.34 143 GLU A O 1
ATOM 1218 N N . LYS A 1 144 ? -48.174 -1.491 -18.684 1.00 53.88 144 LYS A N 1
ATOM 1219 C CA . LYS A 1 144 ? -48.201 -2.791 -19.373 1.00 53.88 144 LYS A CA 1
ATOM 1220 C C . LYS A 1 144 ? -49.533 -3.520 -19.202 1.00 53.88 144 LYS A C 1
ATOM 1222 O O . LYS A 1 144 ? -49.967 -4.142 -20.165 1.00 53.88 144 LYS A O 1
ATOM 1227 N N . LYS A 1 145 ? -50.196 -3.430 -18.040 1.00 53.91 145 LYS A N 1
ATOM 1228 C CA . LYS A 1 145 ? -51.500 -4.085 -17.804 1.00 53.91 145 LYS A CA 1
ATOM 1229 C C . LYS A 1 145 ? -52.651 -3.416 -18.565 1.00 53.91 145 LYS A C 1
ATOM 1231 O O . LYS A 1 145 ? -53.587 -4.101 -18.974 1.00 53.91 145 LYS A O 1
ATOM 1236 N N . GLU A 1 146 ? -52.581 -2.106 -18.797 1.00 52.69 146 GLU A N 1
ATOM 1237 C CA . GLU A 1 146 ? -53.632 -1.381 -19.523 1.00 52.69 146 GLU A CA 1
ATOM 1238 C C . GLU A 1 146 ? -53.598 -1.659 -21.039 1.00 52.69 146 GLU A C 1
ATOM 1240 O O . GLU A 1 146 ? -54.641 -1.797 -21.684 1.00 52.69 146 GLU A O 1
ATOM 1245 N N . LYS A 1 147 ? -52.399 -1.841 -21.614 1.00 53.81 147 LYS A N 1
ATOM 1246 C CA . LYS A 1 147 ? -52.236 -2.172 -23.041 1.00 53.81 147 LYS A CA 1
ATOM 1247 C C . LYS A 1 147 ? -52.702 -3.588 -23.396 1.00 53.81 147 LYS A C 1
ATOM 1249 O O . LYS A 1 147 ? -53.189 -3.790 -24.508 1.00 53.81 147 LYS A O 1
ATOM 1254 N N . THR A 1 148 ? -52.606 -4.559 -22.484 1.00 53.62 148 THR A N 1
ATOM 1255 C CA . THR A 1 148 ? -53.110 -5.924 -22.727 1.00 53.62 148 THR A CA 1
ATOM 1256 C C . THR A 1 148 ? -54.637 -5.993 -22.708 1.00 53.62 148 THR A C 1
ATOM 1258 O O . THR A 1 148 ? -55.204 -6.662 -23.567 1.00 53.62 148 THR A O 1
ATOM 1261 N N . LYS A 1 149 ? -55.316 -5.248 -21.818 1.00 53.78 149 LYS A N 1
ATOM 1262 C CA . LYS A 1 149 ? -56.793 -5.204 -21.776 1.00 53.78 149 LYS A CA 1
ATOM 1263 C C . LYS A 1 149 ? -57.419 -4.530 -23.002 1.00 53.78 149 LYS A C 1
ATOM 1265 O O . LYS A 1 149 ? -58.447 -4.989 -23.484 1.00 53.78 149 LYS A O 1
ATOM 1270 N N . LYS A 1 150 ? -56.803 -3.470 -23.544 1.00 55.44 150 LYS A N 1
ATOM 1271 C CA . LYS A 1 150 ? -57.314 -2.810 -24.764 1.00 55.44 150 LYS A CA 1
ATOM 1272 C C . LYS A 1 150 ? -57.175 -3.689 -26.012 1.00 55.44 150 LYS A C 1
ATOM 1274 O O . LYS A 1 150 ? -58.033 -3.632 -26.884 1.00 55.44 150 LYS A O 1
ATOM 1279 N N . ARG A 1 151 ? -56.133 -4.529 -26.095 1.00 55.16 151 ARG A N 1
ATOM 1280 C CA . ARG A 1 151 ? -55.961 -5.467 -27.218 1.00 55.16 151 ARG A CA 1
ATOM 1281 C C . ARG A 1 151 ? -56.978 -6.608 -27.210 1.00 55.16 151 ARG A C 1
ATOM 1283 O O . ARG A 1 151 ? -57.458 -6.946 -28.283 1.00 55.16 151 ARG A O 1
ATOM 1290 N N . SER A 1 152 ? -57.333 -7.163 -26.047 1.00 57.22 152 SER A N 1
ATOM 1291 C CA . SER A 1 152 ? -58.358 -8.218 -25.986 1.00 57.22 152 SER A CA 1
ATOM 1292 C C . SER A 1 152 ? -59.744 -7.689 -26.366 1.00 57.22 152 SER A C 1
ATOM 1294 O O . SER A 1 152 ? -60.444 -8.326 -27.138 1.00 57.22 152 SER A O 1
ATOM 1296 N N . PHE A 1 153 ? -60.094 -6.474 -25.928 1.00 55.06 153 PHE A N 1
ATOM 1297 C CA . PHE A 1 153 ? -61.400 -5.867 -26.219 1.00 55.06 153 PHE A CA 1
ATOM 1298 C C . PHE A 1 153 ? -61.619 -5.552 -27.712 1.00 55.06 153 PHE A C 1
ATOM 1300 O O . PHE A 1 153 ? -62.735 -5.648 -28.212 1.00 55.06 153 PHE A O 1
ATOM 1307 N N . PHE A 1 154 ? -60.558 -5.192 -28.444 1.00 56.47 154 PHE A N 1
ATOM 1308 C CA . PHE A 1 154 ? -60.645 -4.914 -29.885 1.00 56.47 154 PHE A CA 1
ATOM 1309 C C . PHE A 1 154 ? -60.695 -6.178 -30.757 1.00 56.47 154 PHE A C 1
ATOM 1311 O O . PHE A 1 154 ? -61.227 -6.110 -31.864 1.00 56.47 154 PHE A O 1
ATOM 1318 N N . LEU A 1 155 ? -60.150 -7.313 -30.295 1.00 57.69 155 LEU A N 1
ATOM 1319 C CA . LEU A 1 155 ? -60.274 -8.580 -31.027 1.00 57.69 155 LEU A CA 1
ATOM 1320 C C . LEU A 1 155 ? -61.707 -9.125 -30.959 1.00 57.69 155 LEU A C 1
ATOM 1322 O O . LEU A 1 155 ? -62.227 -9.529 -31.996 1.00 57.69 155 LEU A O 1
ATOM 1326 N N . ASP A 1 156 ? -62.353 -9.053 -29.791 1.00 55.88 156 ASP A N 1
ATOM 1327 C CA . ASP A 1 156 ? -63.735 -9.530 -29.612 1.00 55.88 156 ASP A CA 1
ATOM 1328 C C . ASP A 1 156 ? -64.761 -8.686 -30.379 1.00 55.88 156 ASP A C 1
ATOM 1330 O O . ASP A 1 156 ? -65.761 -9.204 -30.864 1.00 55.88 156 ASP A O 1
ATOM 1334 N N . PHE A 1 157 ? -64.521 -7.383 -30.551 1.00 56.72 157 PHE A N 1
ATOM 1335 C CA . PH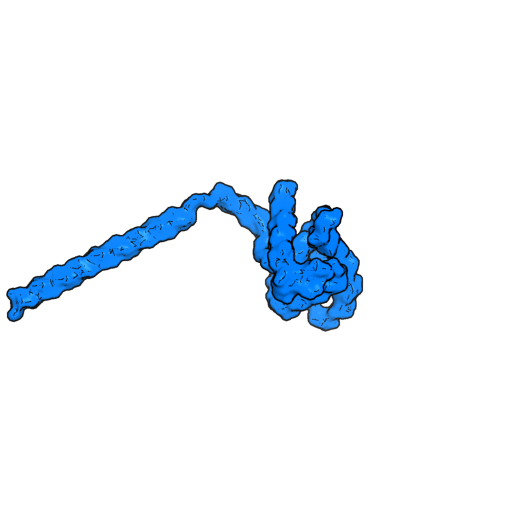E A 1 157 ? -65.449 -6.539 -31.311 1.00 56.72 157 PHE A CA 1
ATOM 1336 C C . PHE A 1 157 ? -65.334 -6.753 -32.829 1.00 56.72 157 PHE A C 1
ATOM 1338 O O . PHE A 1 157 ? -66.294 -6.546 -33.568 1.00 56.72 157 PHE A O 1
ATOM 1345 N N . LYS A 1 158 ? -64.163 -7.184 -33.318 1.00 57.91 158 LYS A N 1
ATOM 1346 C CA . LYS A 1 158 ? -63.927 -7.415 -34.750 1.00 57.91 158 LYS A CA 1
ATOM 1347 C C . LYS A 1 158 ? -64.502 -8.749 -35.241 1.00 57.91 158 LYS A C 1
ATOM 1349 O O . LYS A 1 158 ? -64.815 -8.849 -36.422 1.00 57.91 158 LYS A O 1
ATOM 1354 N N . SER A 1 159 ? -64.680 -9.738 -34.363 1.00 59.59 159 SER A N 1
ATOM 1355 C CA . SER A 1 159 ? -65.332 -11.017 -34.691 1.00 59.59 159 SER A CA 1
ATOM 1356 C C . SER A 1 159 ? -66.865 -10.952 -34.703 1.00 59.59 159 SER A C 1
ATOM 1358 O O . SER A 1 159 ? -67.502 -11.950 -35.012 1.00 59.59 159 SER A O 1
ATOM 1360 N N . MET A 1 160 ? -67.463 -9.800 -34.377 1.00 54.03 160 MET A N 1
ATOM 1361 C CA . MET A 1 160 ? -68.922 -9.624 -34.326 1.00 54.03 160 MET A CA 1
ATOM 1362 C C . MET A 1 160 ? -69.521 -9.007 -35.602 1.00 54.03 160 MET A C 1
ATOM 1364 O O . MET A 1 160 ? -70.739 -8.965 -35.742 1.00 54.03 160 MET A O 1
ATOM 1368 N N . PHE A 1 161 ? -68.680 -8.514 -36.518 1.00 58.59 161 PHE A N 1
ATOM 1369 C CA . PHE A 1 161 ? -69.094 -7.785 -37.728 1.00 58.59 161 PHE A CA 1
ATOM 1370 C C . PHE A 1 161 ? -68.598 -8.422 -39.041 1.00 58.59 161 PHE A C 1
ATOM 1372 O O . PHE A 1 161 ? -68.540 -7.738 -40.063 1.00 58.59 161 PHE A O 1
ATOM 1379 N N . PHE A 1 162 ? -68.251 -9.712 -39.027 1.00 54.22 162 PHE A N 1
ATOM 1380 C CA . PHE A 1 162 ? -68.004 -10.524 -40.223 1.00 54.22 162 PHE A CA 1
ATOM 1381 C C . PHE A 1 162 ? -68.589 -11.923 -40.056 1.00 54.22 162 PHE A C 1
ATOM 1383 O O . PHE A 1 162 ? -68.464 -12.463 -38.935 1.00 54.22 162 PHE A O 1
#

Organism: NCBI:txid946677

Foldseek 3Di:
DPPVLVVVLLVVLLVLLVVPCPDDLVVCRVQHDLQSLLVLLLVLVVVDDDPQSQVLVCVLLVDGDDPVCVVSSNVSSVSCVQLNCSNVVNDDDPDLSNSLSSCSSSVPPCDDSVSSVVVVVVVVDPDDPVVVVVVVVVVVVVVVVVVVVVVVVVVVVVVVPD

Secondary structure (DSSP, 8-state):
--HHHHHHHHHHHHHHHHHHTTTTTHHHHSS--HHHHHHHHHHHHHS---HHHHHHHHHHHSS---GGGHHHHHHGGGGGHHHHHHHTTS-----HHHHHHHHHHTT-SS-SHHHHHHHHHHTT--SHHHHHHHHHHHHHHHHHHHHHHHHHHHHHHHTT--

pLDDT: mean 79.98, std 16.12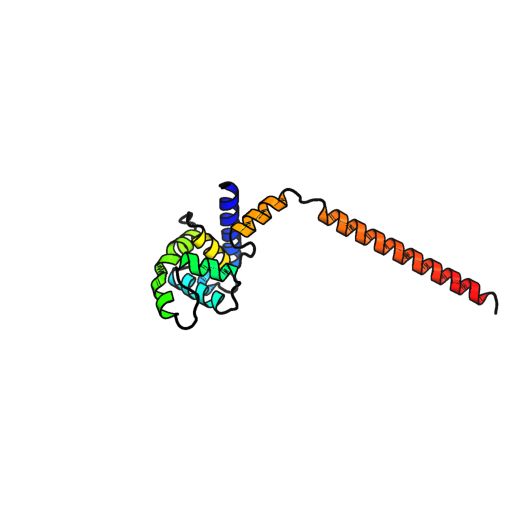, range [44.38, 95.0]

Sequence (162 aa):
MNTNTLKQYKKAIRAKYDIEKERKYFDYLYKPSRGKLRDLCWLIFENNPTQDDLNVFRNLLSLDFDHTKKNKFKEKKDKFRPIETFFKGETDPSNIDAINMAAILVDFHPRPFKKFYENSKTEEKPVKRIEKAKAVFEKKNAEKKEKTKKRSFFLDFKSMFF

Radius of gyration: 26.3 Å; chains: 1; bounding box: 86×33×54 Å